Protein 6UFV (pdb70)

B-factor: mean 22.47, std 8.79, range [12.11, 92.17]

Secondary structure (DSSP, 8-state):
---EEEEEEEPSS-TTSS-B-EEEEEEE-SSS-EEGGGEEEEEEE--TT--EEEEEEEETT-GGGEEEEEEEEEEEETTEEEEEEEEESS-EE-TT-B---EEEEEEETT-PPP-GGG-TT----SS-EE-SSEEEEETTEEEES----

Solvent-accessible surface area: 7569 Å² total; per-residue (Å²): 209,29,48,2,5,0,16,6,34,12,8,121,59,66,44,80,30,50,21,1,73,1,27,1,35,0,79,0,77,12,142,40,90,5,78,2,149,54,2,28,1,37,4,10,0,69,5,139,147,81,36,27,43,38,47,30,77,111,5,114,47,27,40,53,41,12,54,79,116,53,42,93,25,187,132,104,76,163,4,1,14,5,26,0,26,2,8,8,110,75,37,93,7,57,64,56,36,40,1,11,41,0,44,2,55,0,25,2,96,94,120,32,102,13,78,6,86,44,8,45,2,27,111,141,19,130,78,54,96,71,23,129,101,0,0,0,4,45,141,48,146,83,62,56,23,72,60,7,162

Sequence (149 aa):
MASISVQYRAGDGSMNSNQIRPQLQIKNNGNTTVDLKDVTARYWYKAKNNKGQNFDCDYAQIGCGNVTHKFVTLHKPKQGADTYLELGFKNGTLAPGASTGNIQLRLHNDDWSNYAQSSGDYSFFKSNTFKTTKKITLYDQGKLIWGTEPN

Foldseek 3Di:
DWAKFKWWAWDDDDLWFQKTKIKMKMWTADQAKDKQQQKKKKFFAAPPPFDKDKDWDDWLLDVVFKDWDKAAAPQDFFQGGIIIMIGGNTDMHHHGGMRPITIMMMGGPVSHTDNNPRHQRHDHDPDTDTDLSMFMGGNNHTRGHDYTD

Radius of gyration: 14.46 Å; Cα contacts (8 Å, |Δi|>4): 397; chains: 1; bounding box: 32×36×33 Å

Nearest PDB structures (foldseek):
  6ufw-assembly1_A  TM=9.975E-01  e=1.727E-29  Bacillus subtilis subsp. subtilis str. 168
  4jo5-assembly1_A  TM=9.308E-01  e=1.954E-16  Acetivibrio thermocellus YS
  3zqx-assembly1_A  TM=9.044E-01  e=7.821E-15  Acetivibrio thermocellus
  6xx1-assembly3_C  TM=8.884E-01  e=5.648E-15  Acetivibrio clariflavus DSM 19732
  4b96-assembly1_A-2  TM=8.992E-01  e=5.515E-14  Acetivibrio clariflavus

Structure (mmCIF, N/CA/C/O backbone):
data_6UFV
#
_entry.id   6UFV
#
_cell.length_a   46.153
_cell.length_b   55.448
_cell.length_c   66.652
_cell.angle_alpha   90.000
_cell.angle_beta   90.000
_cell.angle_gamma   90.000
#
_symmetry.space_group_name_H-M   'P 21 21 21'
#
loop_
_entity.id
_entity.type
_entity.pdbx_description
1 polymer Endoglucanase
2 non-polymer DI(HYDROXYETHYL)ETHER
3 water water
#
loop_
_atom_site.group_PDB
_atom_site.id
_atom_site.type_symbol
_atom_site.label_atom_id
_atom_site.label_alt_id
_atom_site.label_comp_id
_atom_site.label_asym_id
_atom_site.label_entity_id
_atom_site.label_seq_id
_atom_site.pdbx_PDB_ins_code
_atom_site.Cartn_x
_atom_site.Cartn_y
_atom_site.Cartn_z
_atom_site.occupancy
_atom_site.B_iso_or_equiv
_atom_site.auth_seq_id
_atom_site.auth_comp_id
_atom_site.auth_asym_id
_atom_site.auth_atom_id
_atom_site.pdbx_PDB_model_num
ATOM 1 N N . MET A 1 1 ? 49.685 8.371 26.673 1.00 52.36 351 MET A N 1
ATOM 2 C CA . MET A 1 1 ? 49.535 9.736 27.158 1.00 42.07 351 MET A CA 1
ATOM 3 C C . MET A 1 1 ? 48.674 10.582 26.209 1.00 28.03 351 MET A C 1
ATOM 4 O O . MET A 1 1 ? 47.972 11.498 26.666 1.00 30.85 351 MET A O 1
ATOM 9 N N . ALA A 1 2 ? 48.681 10.226 24.923 1.00 27.80 352 ALA A N 1
ATOM 10 C CA . ALA A 1 2 ? 47.694 10.781 23.979 1.00 26.72 352 ALA A CA 1
ATOM 11 C C . ALA A 1 2 ? 46.289 10.341 24.382 1.00 23.38 352 ALA A C 1
ATOM 12 O O . ALA A 1 2 ? 46.085 9.201 24.776 1.00 25.84 352 ALA A O 1
ATOM 14 N N . SER A 1 3 ? 45.331 11.239 24.282 1.00 20.01 353 SER A N 1
ATOM 15 C CA . SER A 1 3 ? 43.952 10.979 24.667 1.00 17.58 353 SER A CA 1
ATOM 16 C C . SER A 1 3 ? 43.057 11.445 23.518 1.00 16.52 353 SER A C 1
ATOM 17 O O . SER A 1 3 ? 42.998 12.663 23.243 1.00 18.48 353 SER A O 1
ATOM 20 N N . ILE A 1 4 ? 42.432 10.534 22.799 1.00 14.43 354 ILE A N 1
ATOM 21 C CA . ILE A 1 4 ? 41.594 10.858 21.667 1.00 14.43 354 ILE A CA 1
ATOM 22 C C . ILE A 1 4 ? 40.251 10.141 21.777 1.00 14.05 354 ILE A C 1
ATOM 23 O O . ILE A 1 4 ? 40.129 9.105 22.473 1.00 15.24 354 ILE A O 1
ATOM 28 N N . SER A 1 5 ? 39.248 10.666 21.101 1.00 13.88 355 SER A N 1
ATOM 29 C CA . SER A 1 5 ? 37.952 10.022 20.995 1.00 14.56 355 SER A CA 1
ATOM 30 C C . SER A 1 5 ? 37.365 10.242 19.638 1.00 13.93 355 SER A C 1
ATOM 31 O O . SER A 1 5 ? 37.875 11.052 18.858 1.00 14.80 355 SER A O 1
ATOM 34 N N . VAL A 1 6 ? 36.321 9.478 19.316 1.00 14.36 356 VAL A N 1
ATOM 35 C CA . VAL A 1 6 ? 35.698 9.574 18.024 1.00 14.82 356 VAL A CA 1
ATOM 36 C C . VAL A 1 6 ? 34.250 9.971 18.151 1.00 14.56 356 VAL A C 1
ATOM 37 O O . VAL A 1 6 ? 33.515 9.473 18.992 1.00 15.72 356 VAL A O 1
ATOM 41 N N . GLN A 1 7 ? 33.856 10.921 17.294 1.00 15.19 357 GLN A N 1
ATOM 42 C CA . GLN A 1 7 ? 32.485 11.331 17.114 1.00 16.23 357 GLN A CA 1
ATOM 43 C C . GLN A 1 7 ? 31.995 10.786 15.805 1.00 16.07 357 GLN A C 1
ATOM 44 O O . GLN A 1 7 ? 32.741 10.760 14.835 1.00 17.11 357 GLN A O 1
ATOM 50 N N . TYR A 1 8 ? 30.755 10.357 15.785 1.00 15.89 358 TYR A N 1
ATOM 51 C CA . TYR A 1 8 ? 30.283 9.609 14.622 1.00 16.46 358 TYR A CA 1
ATOM 52 C C . TYR A 1 8 ? 28.813 9.844 14.379 1.00 16.67 358 TYR A C 1
ATOM 53 O O . TYR A 1 8 ? 28.046 10.051 15.320 1.00 18.14 358 TYR A O 1
ATOM 62 N N . ARG A 1 9 ? 28.420 9.751 13.116 1.00 17.01 359 ARG A N 1
ATOM 63 C CA . ARG A 1 9 ? 27.027 9.499 12.784 1.00 19.62 359 ARG A CA 1
ATOM 64 C C . ARG A 1 9 ? 26.980 8.736 11.474 1.00 18.41 359 ARG A C 1
ATOM 65 O O . ARG A 1 9 ? 27.889 8.859 10.626 1.00 17.77 359 ARG A O 1
ATOM 73 N N . ALA A 1 10 ? 25.920 7.960 11.295 1.00 20.41 360 ALA A N 1
ATOM 74 C CA . ALA A 1 10 ? 25.669 7.377 9.992 1.00 19.84 360 ALA A CA 1
ATOM 75 C C . ALA A 1 10 ? 25.176 8.478 9.013 1.00 21.25 360 ALA A C 1
ATOM 76 O O . ALA A 1 10 ? 24.332 9.308 9.348 1.00 23.99 360 ALA A O 1
ATOM 78 N N . GLY A 1 11 ? 25.723 8.454 7.798 1.00 21.04 361 GLY A N 1
ATOM 79 C CA . GLY A 1 11 ? 25.284 9.316 6.709 1.00 22.53 361 GLY A CA 1
ATOM 80 C C . GLY A 1 11 ? 23.835 9.041 6.376 1.00 25.73 361 GLY A C 1
ATOM 81 O O . GLY A 1 11 ? 23.340 7.958 6.613 1.00 26.53 361 GLY A O 1
ATOM 82 N N . ASP A 1 12 ? 23.137 10.021 5.834 1.00 27.96 362 ASP A N 1
ATOM 83 C CA . ASP A 1 12 ? 21.716 9.851 5.566 1.00 30.85 362 ASP A CA 1
ATOM 84 C C . ASP A 1 12 ? 21.532 8.729 4.567 1.00 32.30 362 ASP A C 1
ATOM 85 O O . ASP A 1 12 ? 22.274 8.645 3.590 1.00 32.55 362 ASP A O 1
ATOM 90 N N . GLY A 1 13 ? 20.549 7.871 4.812 1.00 33.39 363 GLY A N 1
ATOM 91 C CA . GLY A 1 13 ? 20.282 6.756 3.925 1.00 34.40 363 GLY A CA 1
ATOM 92 C C . GLY A 1 13 ? 19.715 5.600 4.708 1.00 34.76 363 GLY A C 1
ATOM 93 O O . GLY A 1 13 ? 19.821 5.560 5.930 1.00 36.28 363 GLY A O 1
ATOM 94 N N . SER A 1 14 ? 19.118 4.651 4.007 1.00 33.65 364 SER A N 1
ATOM 95 C CA . SER A 1 14 ? 18.473 3.516 4.656 1.00 33.33 364 SER A CA 1
ATOM 96 C C . SER A 1 14 ? 19.502 2.614 5.304 1.00 32.69 364 SER A C 1
ATOM 97 O O . SER A 1 14 ? 20.572 2.359 4.744 1.00 32.39 364 SER A O 1
ATOM 100 N N . MET A 1 15 ? 19.175 2.078 6.467 1.00 32.58 365 MET A N 1
ATOM 101 C CA . MET A 1 15 ? 20.094 1.113 7.053 1.00 32.46 365 MET A CA 1
ATOM 102 C C . MET A 1 15 ? 20.133 -0.174 6.229 1.00 30.32 365 MET A C 1
ATOM 103 O O . MET A 1 15 ? 20.972 -1.019 6.469 1.00 27.13 365 MET A O 1
ATOM 108 N N . ASN A 1 16 ? 19.237 -0.290 5.249 1.00 30.80 366 ASN A N 1
ATOM 109 C CA . ASN A 1 16 ? 19.183 -1.444 4.365 1.00 31.26 366 ASN A CA 1
ATOM 110 C C . ASN A 1 16 ? 19.566 -1.133 2.914 1.00 31.16 366 ASN A C 1
ATOM 111 O O . ASN A 1 16 ? 19.155 -1.844 1.973 1.00 32.33 366 ASN A O 1
ATOM 116 N N . SER A 1 17 ? 20.392 -0.105 2.735 1.00 29.01 367 SER A N 1
ATOM 117 C CA . SER A 1 17 ? 20.792 0.289 1.397 1.00 28.28 367 SER A CA 1
ATOM 118 C C . SER A 1 17 ? 22.075 -0.410 1.004 1.00 24.14 367 SER A C 1
ATOM 119 O O . SER A 1 17 ? 22.640 -1.204 1.770 1.00 23.66 367 SER A O 1
ATOM 122 N N . ASN A 1 18 ? 22.565 -0.079 -0.181 1.00 22.37 368 ASN A N 1
ATOM 123 C CA . ASN A 1 18 ? 23.749 -0.743 -0.683 1.00 21.85 368 ASN A CA 1
ATOM 124 C C . ASN A 1 18 ? 25.023 -0.015 -0.306 1.00 18.94 368 ASN A C 1
ATOM 125 O O . ASN A 1 18 ? 26.101 -0.399 -0.769 1.00 18.47 368 ASN A O 1
ATOM 130 N N . GLN A 1 19 ? 24.930 0.972 0.594 1.00 18.83 369 GLN A N 1
ATOM 131 C CA . GLN A 1 19 ? 26.146 1.597 1.089 1.00 18.79 369 GLN A CA 1
ATOM 132 C C . GLN A 1 19 ? 26.096 1.848 2.574 1.00 18.60 369 GLN A C 1
ATOM 133 O O . GLN A 1 19 ? 25.107 2.357 3.102 1.00 20.29 369 GLN A O 1
ATOM 139 N N . ILE A 1 20 ? 27.183 1.494 3.254 1.00 17.04 370 ILE A N 1
ATOM 140 C CA . ILE A 1 20 ? 27.399 1.962 4.612 1.00 16.66 370 ILE A CA 1
ATOM 141 C C . ILE A 1 20 ? 28.045 3.334 4.494 1.00 16.45 370 ILE A C 1
ATOM 142 O O . ILE A 1 20 ? 28.889 3.553 3.627 1.00 17.70 370 ILE A O 1
ATOM 147 N N . ARG A 1 21 ? 27.627 4.269 5.342 1.00 16.74 371 ARG A N 1
ATOM 148 C CA . ARG A 1 21 ? 28.091 5.665 5.227 1.00 18.32 371 ARG A CA 1
ATOM 149 C C . ARG A 1 21 ? 28.619 6.184 6.582 1.00 17.38 371 ARG A C 1
ATOM 150 O O . ARG A 1 21 ? 28.006 7.030 7.206 1.00 18.41 371 ARG A O 1
ATOM 158 N N . PRO A 1 22 ? 29.764 5.670 7.042 1.00 16.81 372 PRO A N 1
ATOM 159 C CA . PRO A 1 22 ? 30.284 6.166 8.312 1.00 17.34 372 PRO A CA 1
ATOM 160 C C . PRO A 1 22 ? 30.780 7.590 8.143 1.00 17.88 372 PRO A C 1
ATOM 161 O O . PRO A 1 22 ? 31.465 7.931 7.167 1.00 18.45 372 PRO A O 1
ATOM 165 N N . GLN A 1 23 ? 30.419 8.455 9.087 1.00 17.20 373 GLN A N 1
ATOM 166 C CA . GLN A 1 23 ? 30.966 9.805 9.132 1.00 17.90 373 GLN A CA 1
ATOM 167 C C . GLN A 1 23 ? 31.571 9.968 10.493 1.00 16.98 373 GLN A C 1
ATOM 168 O O . GLN A 1 23 ? 30.912 9.686 11.509 1.00 17.55 373 GLN A O 1
ATOM 174 N N . LEU A 1 24 ? 32.846 10.342 10.518 1.00 17.00 374 LEU A N 1
ATOM 175 C CA . LEU A 1 24 ? 33.615 10.335 11.743 1.00 18.27 374 LEU A CA 1
ATOM 176 C C . LEU A 1 24 ? 34.343 11.660 11.911 1.00 16.43 374 LEU A C 1
ATOM 177 O O . LEU A 1 24 ? 34.654 12.345 10.946 1.00 16.68 374 LEU A O 1
ATOM 182 N N . GLN A 1 25 ? 34.707 11.908 13.153 1.00 15.75 375 GLN A N 1
ATOM 183 C CA . GLN A 1 25 ? 35.646 12.971 13.532 1.00 16.18 375 GLN A CA 1
ATOM 184 C C . GLN A 1 25 ? 36.490 12.362 14.651 1.00 15.23 375 GLN A C 1
ATOM 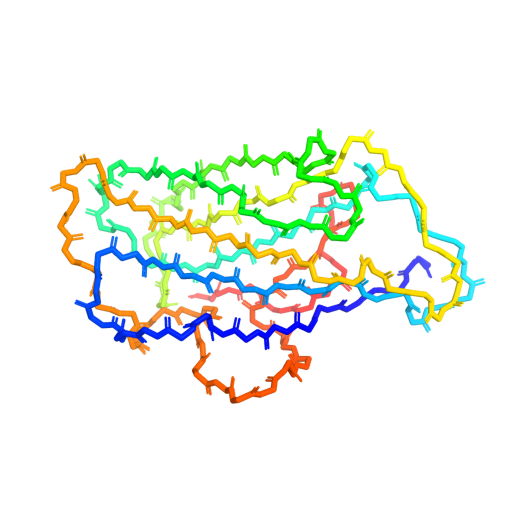185 O O . GLN A 1 25 ? 35.981 11.570 15.430 1.00 15.93 375 GLN A O 1
ATOM 191 N N . ILE A 1 26 ? 37.758 12.715 14.720 1.00 14.53 376 ILE A N 1
ATOM 192 C CA . ILE A 1 26 ? 38.611 12.311 15.841 1.00 14.79 376 ILE A CA 1
ATOM 193 C C . ILE A 1 26 ? 39.074 13.581 16.561 1.00 14.96 376 ILE A C 1
ATOM 194 O O . ILE A 1 26 ? 39.555 14.522 15.896 1.00 15.25 376 ILE A O 1
ATOM 199 N N . LYS A 1 27 ? 38.916 13.600 17.865 1.00 14.93 377 LYS A N 1
ATOM 200 C CA . LYS A 1 27 ? 39.229 14.750 18.700 1.00 15.98 377 LYS A CA 1
ATOM 201 C C . LYS A 1 27 ? 40.303 14.420 19.677 1.00 14.52 377 LYS A C 1
ATOM 202 O O . LYS A 1 27 ? 40.334 13.288 20.250 1.00 15.11 377 LYS A O 1
ATOM 208 N N . ASN A 1 28 ? 41.185 15.388 19.922 1.00 14.45 378 ASN A N 1
ATOM 209 C CA . ASN A 1 28 ? 42.223 15.298 20.907 1.00 15.04 378 ASN A CA 1
ATOM 210 C C . ASN A 1 28 ? 41.726 15.868 22.232 1.00 15.15 378 ASN A C 1
ATOM 211 O O . ASN A 1 28 ? 41.528 17.110 22.330 1.00 15.79 378 ASN A O 1
ATOM 216 N N . ASN A 1 29 ? 41.497 15.026 23.234 1.00 15.66 379 ASN A N 1
ATOM 217 C CA . ASN A 1 29 ? 40.991 15.423 24.535 1.00 16.77 379 ASN A CA 1
ATOM 218 C C . ASN A 1 29 ? 42.073 15.616 25.586 1.00 17.06 379 ASN A C 1
ATOM 219 O O . ASN A 1 29 ? 41.790 16.034 26.689 1.00 20.48 379 ASN A O 1
ATOM 224 N N . GLY A 1 30 ? 43.317 15.344 25.225 1.00 16.63 380 GLY A N 1
ATOM 225 C CA . GLY A 1 30 ? 44.412 15.353 26.183 1.00 17.11 380 GLY A CA 1
ATOM 226 C C . GLY A 1 30 ? 45.203 16.629 26.132 1.00 16.94 380 GLY A C 1
ATOM 227 O O . GLY A 1 30 ? 44.777 17.627 25.557 1.00 17.58 380 GLY A O 1
ATOM 228 N N . ASN A 1 31 ? 46.364 16.550 26.727 1.00 17.23 381 ASN A N 1
ATOM 229 C CA . ASN A 1 31 ? 47.216 17.701 26.821 1.00 19.42 381 ASN A CA 1
ATOM 230 C C . ASN A 1 31 ? 48.534 17.521 26.073 1.00 17.30 381 ASN A C 1
ATOM 231 O O . ASN A 1 31 ? 49.450 18.295 26.268 1.00 18.82 381 ASN A O 1
ATOM 236 N N . THR A 1 32 ? 48.589 16.539 25.169 1.00 16.00 382 THR A N 1
ATOM 237 C CA . THR A 1 32 ? 49.703 16.357 24.261 1.00 16.06 382 THR A CA 1
ATOM 238 C C . THR A 1 32 ? 49.235 16.629 22.850 1.00 14.97 382 THR A C 1
ATOM 239 O O . THR A 1 32 ? 48.048 16.612 22.608 1.00 16.05 382 THR A O 1
ATOM 243 N N . THR A 1 33 ? 50.146 16.778 21.909 1.00 15.30 383 THR A N 1
ATOM 244 C CA . THR A 1 33 ? 49.709 16.720 20.524 1.00 15.32 383 THR A CA 1
ATOM 245 C C . THR A 1 33 ? 49.447 15.253 20.152 1.00 15.00 383 THR A C 1
ATOM 246 O O . THR A 1 33 ? 49.833 14.294 20.905 1.00 14.79 383 THR A O 1
ATOM 250 N N . VAL A 1 34 ? 48.811 15.081 19.010 1.00 14.64 384 VAL A N 1
ATOM 251 C CA . VAL A 1 34 ? 48.583 13.751 18.444 1.00 15.26 384 VAL A CA 1
ATOM 252 C C . VAL A 1 34 ? 49.067 13.815 17.015 1.00 14.91 384 VAL A C 1
ATOM 253 O O . VAL A 1 34 ? 48.632 14.687 16.209 1.00 16.01 384 VAL A O 1
ATOM 257 N N . ASP A 1 35 ? 49.927 12.833 16.655 1.00 14.25 385 ASP A N 1
ATOM 258 C CA . ASP A 1 35 ? 50.378 12.632 15.309 1.00 14.65 385 ASP A CA 1
ATOM 259 C C . ASP A 1 35 ? 49.420 11.662 14.651 1.00 14.60 385 ASP A C 1
ATOM 260 O O . ASP A 1 35 ? 49.398 10.434 14.988 1.00 14.83 385 ASP A O 1
ATOM 265 N N . LEU A 1 36 ? 48.606 12.124 13.731 1.00 14.05 386 LEU A N 1
ATOM 266 C CA . LEU A 1 36 ? 47.581 11.273 13.116 1.00 14.61 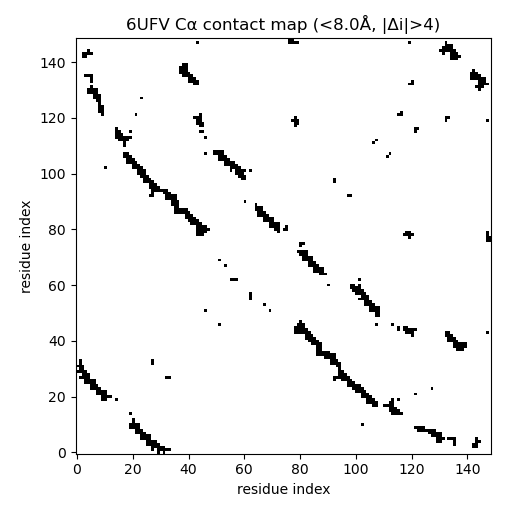386 LEU A CA 1
ATOM 267 C C . LEU A 1 36 ? 48.179 10.061 12.394 1.00 14.37 386 LEU A C 1
ATOM 268 O O . LEU A 1 36 ? 47.511 9.009 12.338 1.00 14.31 386 LEU A O 1
ATOM 273 N N . LYS A 1 37 ? 49.387 10.117 11.875 1.00 14.60 387 LYS A N 1
ATOM 274 C CA . LYS A 1 37 ? 49.969 8.949 11.237 1.00 15.75 387 LYS A CA 1
ATOM 275 C C . LYS A 1 37 ? 50.030 7.751 12.163 1.00 15.39 387 LYS A C 1
ATOM 276 O O . LYS A 1 37 ? 49.976 6.612 11.687 1.00 15.43 387 LYS A O 1
ATOM 282 N N . ASP A 1 38 ? 50.138 7.966 13.454 1.00 14.61 388 ASP A N 1
ATOM 283 C CA . ASP A 1 38 ? 50.143 6.867 14.405 1.00 14.05 388 ASP A CA 1
ATOM 284 C C . ASP A 1 38 ? 48.767 6.411 14.810 1.00 13.34 388 ASP A C 1
ATOM 285 O O . ASP A 1 38 ? 48.654 5.363 15.524 1.00 14.25 388 ASP A O 1
ATOM 290 N N . VAL A 1 39 ? 47.704 7.068 14.409 1.00 13.40 389 VAL A N 1
ATOM 291 C CA . VAL A 1 39 ? 46.363 6.769 14.837 1.00 13.10 389 VAL A CA 1
ATOM 292 C C . VAL A 1 39 ? 45.647 5.942 13.787 1.00 13.34 389 VAL A C 1
ATOM 293 O O . VAL A 1 39 ? 45.707 6.217 12.611 1.00 13.93 389 VAL A O 1
ATOM 297 N N . THR A 1 40 ? 44.950 4.901 14.280 1.00 12.61 390 THR A N 1
ATOM 298 C CA . THR A 1 40 ? 44.020 4.187 13.396 1.00 12.98 390 THR A CA 1
ATOM 299 C C . THR A 1 40 ? 42.662 4.133 14.077 1.00 12.61 390 THR A C 1
ATOM 300 O O . THR A 1 40 ? 42.552 4.235 15.302 1.00 13.12 390 THR A O 1
ATOM 304 N N . ALA A 1 41 ? 41.629 3.959 13.282 1.00 12.53 391 ALA A N 1
ATOM 305 C CA . ALA A 1 41 ? 40.282 3.834 13.735 1.00 12.63 391 ALA A CA 1
ATOM 306 C C . ALA A 1 41 ? 39.676 2.571 13.127 1.00 12.73 391 ALA A C 1
ATOM 307 O O . ALA A 1 41 ? 39.921 2.329 11.962 1.00 14.24 391 ALA A O 1
ATOM 309 N N . ARG A 1 42 ? 38.810 1.903 13.869 1.00 12.21 392 ARG A N 1
ATOM 310 C CA . ARG A 1 42 ? 38.169 0.668 13.349 1.00 12.51 392 ARG A CA 1
ATOM 311 C C . ARG A 1 42 ? 36.682 0.775 13.516 1.00 12.80 392 ARG A C 1
ATOM 312 O O . ARG A 1 42 ? 36.169 1.019 14.606 1.00 12.79 392 ARG A O 1
ATOM 320 N N . TYR A 1 43 ? 35.999 0.584 12.389 1.00 12.78 393 TYR A N 1
ATOM 321 C CA . TYR A 1 43 ? 34.543 0.521 12.277 1.00 13.29 393 TYR A CA 1
ATOM 322 C C . TYR A 1 43 ? 34.184 -0.951 12.043 1.00 12.90 393 TYR A C 1
ATOM 323 O O . TYR A 1 43 ? 34.591 -1.508 11.020 1.00 13.02 393 TYR A O 1
ATOM 332 N N . TRP A 1 44 ? 33.420 -1.515 12.976 1.00 12.90 394 TRP A N 1
ATOM 333 C CA . TRP A 1 44 ? 33.178 -2.978 13.077 1.00 13.14 394 TRP A CA 1
ATOM 334 C C . TRP A 1 44 ? 31.772 -3.243 12.584 1.00 13.74 394 TRP A C 1
ATOM 335 O O . TRP A 1 44 ? 30.804 -2.616 13.020 1.00 13.96 394 TRP A O 1
ATOM 346 N N . TYR A 1 45 ? 31.638 -4.209 11.668 1.00 13.44 395 TYR A N 1
ATOM 347 C CA . TYR A 1 45 ? 30.340 -4.465 11.039 1.00 13.58 395 TYR A CA 1
ATOM 348 C C . TYR A 1 45 ? 30.340 -5.847 10.398 1.00 13.82 395 TYR A C 1
ATOM 349 O O . TYR A 1 45 ? 31.341 -6.558 10.405 1.00 13.81 395 TYR A O 1
ATOM 358 N N . LYS A 1 46 ? 29.204 -6.192 9.838 1.00 14.60 396 LYS A N 1
ATOM 359 C CA . LYS A 1 46 ? 29.038 -7.521 9.214 1.00 16.27 396 LYS A CA 1
ATOM 360 C C . LYS A 1 46 ? 29.068 -7.378 7.698 1.00 16.51 396 LYS A C 1
ATOM 361 O O . LYS A 1 46 ? 28.237 -6.697 7.104 1.00 18.24 396 LYS A O 1
ATOM 367 N N . ALA A 1 47 ? 30.073 -7.970 7.083 1.00 16.76 397 ALA A N 1
ATOM 368 C CA . ALA A 1 47 ? 30.190 -8.002 5.629 1.00 17.43 397 ALA A CA 1
ATOM 369 C C . ALA A 1 47 ? 29.782 -9.347 5.047 1.00 18.13 397 ALA A C 1
ATOM 370 O O . ALA A 1 47 ? 29.658 -9.465 3.853 1.00 18.42 397 ALA A O 1
ATOM 372 N N . LYS A 1 48 ? 29.642 -10.356 5.894 1.00 18.20 398 LYS A N 1
ATOM 373 C CA . LYS A 1 48 ? 29.185 -11.672 5.416 1.00 21.05 398 LYS A CA 1
ATOM 374 C C . LYS A 1 48 ? 30.019 -12.211 4.272 1.00 21.95 398 LYS A C 1
ATOM 375 O O . LYS A 1 48 ? 29.481 -12.782 3.300 1.00 26.08 398 LYS A O 1
ATOM 381 N N A ASN A 1 49 ? 31.333 -12.156 4.403 0.50 22.89 399 ASN A N 1
ATOM 382 N N B ASN A 1 49 ? 31.331 -12.057 4.392 0.50 21.35 399 ASN A N 1
ATOM 383 C CA A ASN A 1 49 ? 32.223 -12.662 3.349 0.50 24.81 399 ASN A CA 1
ATOM 384 C CA B ASN A 1 49 ? 32.309 -12.596 3.435 0.50 23.54 399 ASN A CA 1
ATOM 385 C C A ASN A 1 49 ? 31.870 -12.175 1.939 0.50 24.48 399 ASN A C 1
ATOM 386 C C B ASN A 1 49 ? 32.258 -11.973 2.028 0.50 23.82 399 ASN A C 1
ATOM 387 O O A ASN A 1 49 ? 31.945 -12.910 0.958 0.50 24.47 399 ASN A O 1
ATOM 388 O O B ASN A 1 49 ? 32.950 -12.426 1.113 0.50 24.70 399 ASN A O 1
ATOM 397 N N . LYS A 1 50 ? 31.463 -10.922 1.854 1.00 22.18 400 LYS A N 1
ATOM 398 C CA . LYS A 1 50 ? 31.437 -10.239 0.586 1.00 21.65 400 LYS A CA 1
ATOM 399 C C . LYS A 1 50 ? 32.618 -9.306 0.571 1.00 20.77 400 LYS A C 1
ATOM 400 O O . LYS A 1 50 ? 32.875 -8.614 1.561 1.00 20.26 400 LYS A O 1
ATOM 406 N N . GLY A 1 51 ? 33.287 -9.189 -0.574 1.00 20.60 401 GLY A N 1
ATOM 407 C CA . GLY A 1 51 ? 34.360 -8.224 -0.740 1.00 19.38 401 GLY A CA 1
ATOM 408 C C . GLY A 1 51 ? 33.851 -6.818 -0.508 1.00 18.11 401 GLY A C 1
ATOM 409 O O . GLY A 1 51 ? 32.747 -6.452 -0.921 1.00 18.31 401 GLY A O 1
ATOM 410 N N . GLN A 1 52 ? 34.678 -6.058 0.186 1.00 17.65 402 GLN A N 1
ATOM 411 C CA . GLN A 1 52 ? 34.322 -4.687 0.562 1.00 16.49 402 GLN A CA 1
ATOM 412 C C . GLN A 1 52 ? 35.081 -3.661 -0.275 1.00 16.59 402 GLN A C 1
ATOM 413 O O . GLN A 1 52 ? 36.170 -3.934 -0.774 1.00 17.54 402 GLN A O 1
ATOM 419 N N . ASN A 1 53 ? 34.500 -2.468 -0.388 1.00 16.32 403 ASN A N 1
ATOM 420 C CA . ASN A 1 53 ? 35.020 -1.403 -1.242 1.00 17.63 403 ASN A CA 1
ATOM 421 C C . ASN A 1 53 ? 34.806 -0.077 -0.546 1.00 17.64 403 ASN A C 1
ATOM 422 O O . ASN A 1 53 ? 33.793 0.121 0.087 1.00 17.68 403 ASN A O 1
ATOM 427 N N . PHE A 1 54 ? 35.782 0.804 -0.669 1.00 17.69 404 PHE A N 1
ATOM 428 C CA . PHE A 1 54 ? 35.840 2.068 0.082 1.00 17.85 404 PHE A CA 1
ATOM 429 C C . PHE A 1 54 ? 35.828 3.274 -0.828 1.00 18.65 404 PHE A C 1
ATOM 430 O O . PHE A 1 54 ? 36.484 3.268 -1.862 1.00 20.32 404 PHE A O 1
ATOM 438 N N . ASP A 1 55 ? 35.135 4.312 -0.368 1.00 18.70 405 ASP A N 1
ATOM 439 C CA . ASP A 1 55 ? 35.228 5.640 -0.960 1.00 20.23 405 ASP A CA 1
ATOM 440 C C . ASP A 1 55 ? 35.345 6.651 0.157 1.00 19.96 405 ASP A C 1
ATOM 441 O O . ASP A 1 55 ? 34.633 6.556 1.146 1.00 20.08 405 ASP A O 1
ATOM 446 N N . CYS A 1 56 ? 36.211 7.639 -0.017 1.00 20.44 406 CYS A N 1
ATOM 447 C CA . CYS A 1 56 ? 36.226 8.801 0.846 1.00 21.84 406 CYS A CA 1
ATOM 448 C C . CYS A 1 56 ? 35.600 9.904 0.013 1.00 22.64 406 CYS A C 1
ATOM 449 O O . CYS A 1 56 ? 36.106 10.240 -1.043 1.00 25.26 406 CYS A O 1
ATOM 452 N N . ASP A 1 57 ? 34.478 10.428 0.465 1.00 21.78 407 ASP A N 1
ATOM 453 C CA . ASP A 1 57 ? 33.820 11.481 -0.285 1.00 25.02 407 ASP A CA 1
ATOM 454 C C . ASP A 1 57 ? 34.309 12.849 0.092 1.00 24.39 407 ASP A C 1
ATOM 455 O O . ASP A 1 57 ? 34.413 13.729 -0.766 1.00 25.92 407 ASP A O 1
ATOM 460 N N . TYR A 1 58 ? 34.547 13.084 1.378 1.00 22.55 408 TYR A N 1
ATOM 461 C CA . TYR A 1 58 ? 34.984 14.377 1.851 1.00 22.09 408 TYR A CA 1
ATOM 462 C C . TYR A 1 58 ? 35.670 14.176 3.177 1.00 21.06 408 TYR A C 1
ATOM 463 O O . TYR A 1 58 ? 35.169 13.466 4.026 1.00 21.47 408 TYR A O 1
ATOM 472 N N . ALA A 1 59 ? 36.800 14.851 3.357 1.00 20.62 409 ALA A N 1
ATOM 473 C CA . ALA A 1 59 ? 37.382 14.983 4.684 1.00 20.31 409 ALA A CA 1
ATOM 474 C C . ALA A 1 59 ? 37.927 16.386 4.814 1.00 20.40 409 ALA A C 1
ATOM 475 O O . ALA A 1 59 ? 38.646 16.875 3.914 1.00 21.52 409 ALA A O 1
ATOM 477 N N . GLN A 1 60 ? 37.714 16.972 5.983 1.00 20.61 410 GLN A N 1
ATOM 478 C CA . GLN A 1 60 ? 38.243 18.306 6.211 1.00 20.88 410 GLN A CA 1
ATOM 479 C C . GLN A 1 60 ? 39.759 18.260 6.091 1.00 21.34 410 GLN A C 1
ATOM 480 O O . GLN A 1 60 ? 40.349 19.243 5.565 1.00 23.72 410 GLN A O 1
ATOM 486 N N . ILE A 1 61 ? 40.416 17.174 6.521 1.00 19.89 411 ILE A N 1
ATOM 487 C CA . ILE A 1 61 ? 41.851 17.080 6.400 1.00 21.13 411 ILE A CA 1
ATOM 488 C C . ILE A 1 61 ? 42.314 16.701 4.993 1.00 21.60 411 ILE A C 1
ATOM 489 O O . ILE A 1 61 ? 43.506 16.706 4.724 1.00 23.47 411 ILE A O 1
ATOM 494 N N . GLY A 1 62 ? 41.375 16.373 4.107 1.00 21.84 412 GLY A N 1
ATOM 495 C CA . GLY A 1 62 ? 41.691 15.996 2.744 1.00 21.53 412 GLY A CA 1
ATOM 496 C C . GLY A 1 62 ? 41.643 14.466 2.606 1.00 22.21 412 GLY A C 1
ATOM 497 O O . GLY A 1 62 ? 42.375 13.744 3.306 1.00 20.54 412 GLY A O 1
ATOM 498 N N . CYS A 1 63 ? 40.773 13.947 1.741 1.00 21.95 413 CYS A N 1
ATOM 499 C CA . CYS A 1 63 ? 40.634 12.495 1.571 1.00 21.24 413 CYS A CA 1
ATOM 500 C C . CYS A 1 63 ? 41.945 11.810 1.185 1.00 20.98 413 CYS A C 1
ATOM 501 O O . CYS A 1 63 ? 42.160 10.643 1.478 1.00 20.62 413 CYS A O 1
ATOM 504 N N . GLY A 1 64 ? 42.805 12.555 0.489 1.00 22.05 414 GLY A N 1
ATOM 505 C CA . GLY A 1 64 ? 44.078 11.999 0.084 1.00 23.22 414 GLY A CA 1
ATOM 506 C C . GLY A 1 64 ? 45.001 11.732 1.256 1.00 22.54 414 GLY A C 1
ATOM 507 O O . GLY A 1 64 ? 46.010 11.033 1.098 1.00 24.87 414 GLY A O 1
ATOM 508 N N . ASN A 1 65 ? 44.660 12.251 2.437 1.00 20.59 415 ASN A N 1
ATOM 509 C CA . ASN A 1 65 ? 45.465 11.976 3.621 1.00 20.58 415 ASN A CA 1
ATOM 510 C C . ASN A 1 65 ? 44.908 10.847 4.489 1.00 19.36 415 ASN A C 1
ATOM 511 O O . ASN A 1 65 ? 45.487 10.540 5.526 1.00 20.41 415 ASN A O 1
ATOM 516 N N . VAL A 1 66 ? 43.801 10.241 4.058 1.00 17.96 416 VAL A N 1
ATOM 517 C CA . VAL A 1 66 ? 43.193 9.097 4.772 1.00 17.73 416 VAL A CA 1
ATOM 518 C C . VAL A 1 66 ? 43.538 7.834 4.024 1.00 17.96 416 VAL A C 1
ATOM 519 O O . VAL A 1 66 ? 43.488 7.767 2.819 1.00 20.27 416 VAL A O 1
ATOM 523 N N . THR A 1 67 ? 43.897 6.816 4.783 1.00 15.95 417 THR A N 1
ATOM 524 C CA . THR A 1 67 ? 44.138 5.478 4.249 1.00 15.38 417 THR A CA 1
ATOM 525 C C . THR A 1 67 ? 43.057 4.518 4.750 1.00 14.98 417 THR A C 1
ATOM 526 O O . THR A 1 67 ? 42.394 4.796 5.745 1.00 14.81 417 THR A O 1
ATOM 530 N N . HIS A 1 68 ? 42.916 3.394 4.070 1.00 15.04 418 HIS A N 1
ATOM 531 C CA . HIS A 1 68 ? 41.966 2.409 4.552 1.00 14.95 418 HIS A CA 1
ATOM 532 C C . HIS A 1 68 ? 42.429 1.011 4.255 1.00 14.84 418 HIS A C 1
ATOM 533 O O . HIS A 1 68 ? 43.223 0.785 3.317 1.00 15.35 418 HIS A O 1
ATOM 540 N N . LYS A 1 69 ? 41.867 0.056 4.997 1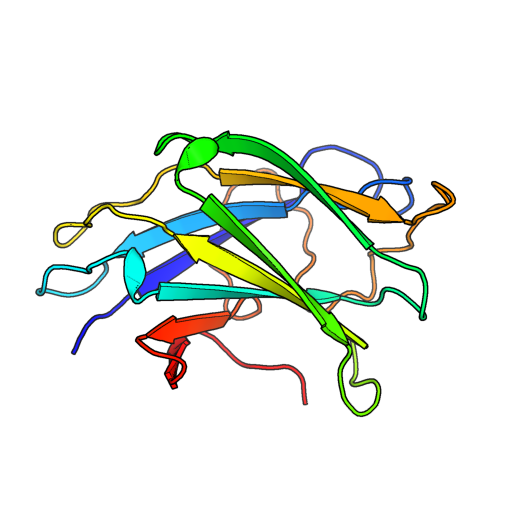.00 14.16 419 LYS A N 1
ATOM 541 C CA . LYS A 1 69 ? 41.914 -1.362 4.593 1.00 14.71 419 LYS A CA 1
ATOM 542 C C . LYS A 1 69 ? 40.784 -2.057 5.323 1.00 13.73 419 LYS A C 1
ATOM 543 O O . LYS A 1 69 ? 40.216 -1.537 6.293 1.00 14.42 419 LYS A O 1
ATOM 549 N N . PHE A 1 70 ? 40.432 -3.227 4.808 1.00 13.72 420 PHE A N 1
ATOM 550 C CA . PHE A 1 70 ? 39.412 -4.066 5.410 1.00 13.66 420 PHE A CA 1
ATOM 551 C C . PHE A 1 70 ? 40.070 -5.293 5.989 1.00 13.00 420 PHE A C 1
ATOM 552 O O . PHE A 1 70 ? 40.930 -5.889 5.357 1.00 14.60 420 PHE A O 1
ATOM 560 N N . VAL A 1 71 ? 39.650 -5.682 7.171 1.00 13.46 421 VAL A N 1
ATOM 561 C CA . VAL A 1 71 ? 40.213 -6.857 7.878 1.00 13.36 421 VAL A CA 1
ATOM 562 C C . VAL A 1 71 ? 39.069 -7.756 8.283 1.00 13.86 421 VAL A C 1
ATOM 563 O O . VAL A 1 71 ? 38.160 -7.346 9.004 1.00 14.49 421 VAL A O 1
ATOM 567 N N . THR A 1 72 ? 39.063 -9.000 7.782 1.00 14.60 422 THR A N 1
ATOM 568 C CA . THR A 1 72 ? 38.062 -9.975 8.226 1.00 15.47 422 THR A CA 1
ATOM 569 C C . THR A 1 72 ? 38.447 -10.5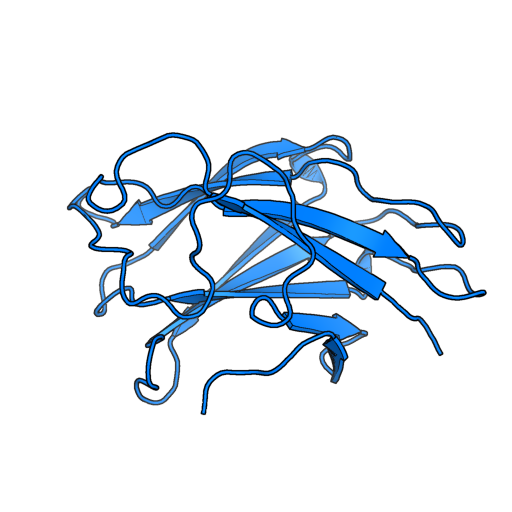64 9.573 1.00 14.80 422 THR A C 1
ATOM 570 O O . THR A 1 72 ? 39.630 -10.839 9.798 1.00 15.99 422 THR A O 1
ATOM 574 N N . LEU A 1 73 ? 37.494 -10.723 10.453 1.00 14.69 423 LEU A N 1
ATOM 575 C CA . LEU A 1 73 ? 37.819 -11.273 11.771 1.00 15.64 423 LEU A CA 1
ATOM 576 C C . LEU A 1 73 ? 38.065 -12.797 11.625 1.00 15.86 423 LEU A C 1
ATOM 577 O O . LEU A 1 73 ? 37.386 -13.487 10.820 1.00 16.58 423 LEU A O 1
ATOM 582 N N . HIS A 1 74 ? 38.962 -13.335 12.443 1.00 15.74 424 HIS A N 1
ATOM 583 C CA . HIS A 1 74 ? 39.213 -14.788 12.487 1.00 15.05 424 HIS A CA 1
ATOM 584 C C . HIS A 1 74 ? 37.913 -15.552 12.501 1.00 16.51 424 HIS A C 1
ATOM 585 O O . HIS A 1 74 ? 37.768 -16.580 11.772 1.00 18.00 424 HIS A O 1
ATOM 592 N N . LYS A 1 75 ? 36.996 -15.180 13.355 1.00 17.88 425 LYS A N 1
ATOM 593 C CA . LYS A 1 75 ? 35.648 -15.694 13.318 1.00 19.96 425 LYS A CA 1
ATOM 594 C C . LYS A 1 75 ? 34.705 -14.570 13.715 1.00 21.16 425 LYS A C 1
ATOM 595 O O . LYS A 1 75 ? 35.123 -13.602 14.419 1.00 21.29 425 LYS A O 1
ATOM 601 N N . PRO A 1 76 ? 33.453 -14.681 13.281 1.00 22.55 426 PRO A N 1
ATOM 602 C CA . PRO A 1 76 ? 32.496 -13.612 13.573 1.00 24.52 426 PRO A CA 1
ATOM 603 C C . PRO A 1 76 ? 32.329 -13.405 15.061 1.00 26.95 426 PRO A C 1
ATOM 604 O O . PRO A 1 76 ? 32.418 -14.397 15.845 1.00 29.82 426 PRO A O 1
ATOM 608 N N . LYS A 1 77 ? 32.060 -12.159 15.443 1.00 27.31 427 LYS A N 1
ATOM 609 C CA . LYS A 1 77 ? 31.697 -11.769 16.777 1.00 30.03 427 LYS A CA 1
ATOM 610 C C . LYS A 1 77 ? 30.342 -11.114 16.739 1.00 30.38 427 LYS A C 1
ATOM 611 O O . LYS A 1 77 ? 29.846 -10.820 15.678 1.00 29.06 427 LYS A O 1
ATOM 617 N N . GLN A 1 78 ? 29.693 -10.956 17.878 1.00 32.20 428 GLN A N 1
ATOM 618 C CA . GLN A 1 78 ? 28.405 -10.292 17.793 1.00 30.76 428 GLN A CA 1
ATOM 619 C C . GLN A 1 78 ? 28.561 -8.859 17.254 1.00 28.59 428 GLN A C 1
ATOM 620 O O . GLN A 1 78 ? 29.396 -8.076 17.665 1.00 29.32 428 GLN A O 1
ATOM 626 N N . GLY A 1 79 ? 27.774 -8.614 16.243 1.00 24.00 429 GLY A N 1
ATOM 627 C CA . GLY A 1 79 ? 27.786 -7.332 15.607 1.00 18.62 429 GLY A CA 1
ATOM 628 C C . GLY A 1 79 ? 28.864 -7.118 14.582 1.00 16.06 429 GLY A C 1
ATOM 629 O O . GLY A 1 79 ? 28.885 -6.116 13.956 1.00 16.18 429 GLY A O 1
ATOM 630 N N . ALA A 1 80 ? 29.753 -8.077 14.379 1.00 15.70 430 ALA A N 1
ATOM 631 C CA . ALA A 1 80 ? 30.877 -7.839 13.477 1.00 14.45 430 ALA A CA 1
ATOM 632 C C . ALA A 1 80 ? 31.511 -9.090 12.934 1.00 15.10 430 ALA A C 1
ATOM 633 O O . ALA A 1 80 ? 31.766 -10.049 13.675 1.00 15.93 430 ALA A O 1
ATOM 635 N N . ASP A 1 81 ? 31.836 -9.081 11.653 1.00 14.36 431 ASP A N 1
ATOM 636 C CA . ASP A 1 81 ? 32.711 -10.094 11.112 1.00 14.50 431 ASP A CA 1
ATOM 637 C C . ASP A 1 81 ? 33.892 -9.491 10.344 1.00 13.75 431 ASP A C 1
ATOM 638 O O . ASP A 1 81 ? 34.752 -10.221 9.821 1.00 14.14 431 ASP A O 1
ATOM 643 N N . THR A 1 82 ? 33.990 -8.151 10.351 1.00 13.58 432 THR A N 1
ATOM 644 C CA . THR A 1 82 ? 34.993 -7.382 9.632 1.00 14.03 432 THR A CA 1
ATOM 645 C C . THR A 1 82 ? 35.175 -6.052 10.370 1.00 13.04 432 THR A C 1
ATOM 646 O O . THR A 1 82 ? 34.268 -5.613 11.047 1.00 13.47 432 THR A O 1
ATOM 650 N N . TYR A 1 83 ? 36.334 -5.437 10.171 1.00 13.00 433 TYR A N 1
ATOM 651 C CA . TYR A 1 83 ? 36.379 -3.990 10.398 1.00 13.27 433 TYR A CA 1
ATOM 652 C C . TYR A 1 83 ? 37.025 -3.308 9.200 1.00 12.73 433 TYR A C 1
ATOM 653 O O . TYR A 1 83 ? 37.901 -3.831 8.516 1.00 13.05 433 TYR A O 1
ATOM 662 N N . LEU A 1 84 ? 36.562 -2.069 9.005 1.00 12.81 434 LEU A N 1
ATOM 663 C CA . LEU A 1 84 ? 37.255 -1.066 8.219 1.00 12.70 434 LEU A CA 1
ATOM 664 C C . LEU A 1 84 ? 38.260 -0.412 9.142 1.00 12.54 434 LEU A C 1
ATOM 665 O O . LEU A 1 84 ? 37.882 0.055 10.218 1.00 13.25 434 LEU A O 1
ATOM 670 N N . GLU A 1 85 ? 39.524 -0.383 8.749 1.00 12.19 435 GLU A N 1
ATOM 671 C CA . GLU A 1 85 ? 40.539 0.359 9.488 1.00 12.11 435 GLU A CA 1
ATOM 672 C C . GLU A 1 85 ? 40.912 1.584 8.666 1.00 13.59 435 GLU A C 1
ATOM 673 O O . GLU A 1 85 ? 41.343 1.506 7.556 1.00 14.37 435 GLU A O 1
ATOM 679 N N . LEU A 1 86 ? 40.764 2.731 9.304 1.00 13.81 436 LEU A N 1
ATOM 680 C CA . LEU A 1 86 ? 41.200 4.034 8.757 1.00 14.26 436 LEU A CA 1
ATOM 681 C C . LEU A 1 86 ? 42.533 4.368 9.348 1.00 14.37 436 LEU A C 1
ATOM 682 O O . LEU A 1 86 ? 42.772 4.200 10.543 1.00 14.65 436 LEU A O 1
ATOM 687 N N . GLY A 1 87 ? 43.388 4.944 8.514 1.00 15.09 437 GLY A N 1
ATOM 688 C CA . GLY A 1 87 ? 44.621 5.503 9.005 1.00 15.46 437 GLY A CA 1
ATOM 689 C C . GLY A 1 87 ? 44.851 6.860 8.323 1.00 15.48 437 GLY A C 1
ATOM 690 O O . GLY A 1 87 ? 44.015 7.320 7.557 1.00 15.55 437 GLY A O 1
ATOM 691 N N . PHE A 1 88 ? 46.020 7.450 8.586 1.00 14.86 438 PHE A N 1
ATOM 692 C CA . PHE A 1 88 ? 46.307 8.822 8.131 1.00 15.16 438 PHE A CA 1
ATOM 693 C C . PHE A 1 88 ? 47.724 8.887 7.634 1.00 15.78 438 PHE A C 1
ATOM 694 O O . PHE A 1 88 ? 48.618 8.294 8.233 1.00 16.42 438 PHE A O 1
ATOM 702 N N . LYS A 1 89 ? 47.925 9.674 6.574 1.00 16.52 439 LYS A N 1
ATOM 703 C CA . LYS A 1 89 ? 49.264 9.841 6.041 1.00 18.60 439 LYS A CA 1
ATOM 704 C C . LYS A 1 89 ? 50.093 10.830 6.805 1.00 19.49 439 LYS A C 1
ATOM 705 O O . LYS A 1 89 ? 51.317 10.755 6.799 1.00 21.59 439 LYS A O 1
ATOM 711 N N . ASN A 1 90 ? 49.434 11.794 7.434 1.00 18.03 440 ASN A N 1
ATOM 712 C CA . ASN A 1 90 ? 50.128 12.950 8.009 1.00 20.19 440 ASN A CA 1
ATOM 713 C C . ASN A 1 90 ? 49.106 13.713 8.817 1.00 18.95 440 ASN A C 1
ATOM 714 O O . ASN A 1 90 ? 47.953 13.335 8.904 1.00 19.42 440 ASN A O 1
ATOM 719 N N . GLY A 1 91 ? 49.544 14.790 9.438 1.00 18.78 441 GLY A N 1
ATOM 720 C CA . GLY A 1 91 ? 48.655 15.651 10.214 1.00 18.17 441 GLY A CA 1
ATOM 721 C C . GLY A 1 91 ? 48.852 15.542 11.694 1.00 16.48 441 GLY A C 1
ATOM 722 O O . GLY A 1 91 ? 49.216 14.470 12.225 1.00 16.48 441 GLY A O 1
ATOM 723 N N . THR A 1 92 ? 48.508 16.600 12.396 1.00 16.37 442 THR A N 1
ATOM 724 C CA . THR A 1 92 ? 48.544 16.624 13.824 1.00 16.83 442 THR A CA 1
ATOM 725 C C . THR A 1 92 ? 47.281 17.269 14.389 1.00 16.30 442 THR A C 1
ATOM 726 O O . THR A 1 92 ? 46.566 18.064 13.705 1.00 17.53 442 THR A O 1
ATOM 730 N N . LEU A 1 93 ? 47.002 16.958 15.649 1.00 14.78 443 LEU A N 1
ATOM 731 C CA . LEU A 1 93 ? 45.967 17.611 16.431 1.00 14.61 443 LEU A CA 1
ATOM 732 C C . LEU A 1 93 ? 46.563 18.172 17.673 1.00 14.97 443 LEU A C 1
ATOM 733 O O . LEU A 1 93 ? 47.196 17.456 18.507 1.00 14.75 443 LEU A O 1
ATOM 738 N N . ALA A 1 94 ? 46.373 19.490 17.870 1.00 14.51 444 ALA A N 1
ATOM 739 C CA . ALA A 1 94 ? 46.679 20.099 19.171 1.00 14.82 444 ALA A CA 1
ATOM 740 C C . ALA A 1 94 ? 45.662 19.674 20.218 1.00 13.58 444 ALA A C 1
ATOM 741 O O . ALA A 1 94 ? 44.562 19.265 19.868 1.00 14.27 444 ALA A O 1
ATOM 743 N N . PRO A 1 95 ? 45.970 19.822 21.484 1.00 13.92 445 PRO A N 1
ATOM 744 C CA . PRO A 1 95 ? 44.958 19.640 22.508 1.00 14.37 445 PRO A CA 1
ATOM 745 C C . PRO A 1 95 ? 43.671 20.323 22.206 1.00 14.81 445 PRO A C 1
ATOM 746 O O . PRO A 1 95 ? 43.706 21.538 21.885 1.00 15.46 445 PRO A O 1
ATOM 750 N N . GLY A 1 96 ? 42.544 19.648 22.285 1.00 14.80 446 GLY A N 1
ATOM 751 C CA . GLY A 1 96 ? 41.263 20.192 22.004 1.00 16.38 446 GLY A CA 1
ATOM 752 C C . GLY A 1 96 ? 40.854 20.200 20.553 1.00 16.81 446 GLY A C 1
ATOM 753 O O . GLY A 1 96 ? 39.691 20.503 20.299 1.00 19.34 446 GLY A O 1
ATOM 754 N N . ALA A 1 97 ? 41.773 19.966 19.612 1.00 15.87 447 ALA A N 1
ATOM 755 C CA . ALA A 1 97 ? 41.458 20.087 18.193 1.00 15.32 447 ALA A CA 1
ATOM 756 C C . ALA A 1 97 ? 40.829 18.784 17.668 1.00 15.48 447 ALA A C 1
ATOM 757 O O . ALA A 1 97 ? 40.980 17.680 18.261 1.00 16.10 447 ALA A O 1
ATOM 759 N N . SER A 1 98 ? 40.136 18.874 16.565 1.00 15.99 448 SER A N 1
ATOM 760 C CA . SER A 1 98 ? 39.487 17.762 15.890 1.00 15.90 448 SER A CA 1
ATOM 761 C C . SER A 1 98 ? 39.923 17.688 14.462 1.00 16.39 448 SER A C 1
ATOM 762 O O . SER A 1 98 ? 40.252 18.719 13.845 1.00 16.61 448 SER A O 1
ATOM 765 N N . THR A 1 99 ? 39.814 16.498 13.861 1.00 15.07 449 THR A N 1
ATOM 766 C CA . THR A 1 99 ? 40.022 16.364 12.444 1.00 16.34 449 THR A CA 1
ATOM 767 C C . THR A 1 99 ? 38.921 17.053 11.646 1.00 17.38 449 THR A C 1
ATOM 768 O O . THR A 1 99 ? 39.072 17.258 10.436 1.00 17.95 449 THR A O 1
ATOM 772 N N . GLY A 1 100 ? 37.796 17.286 12.297 1.00 17.29 450 GLY A N 1
ATOM 773 C CA . GLY A 1 100 ? 36.582 17.605 11.543 1.00 18.37 450 GLY A CA 1
ATOM 774 C C . GLY A 1 100 ? 36.110 16.384 10.753 1.00 17.76 450 GLY A C 1
ATOM 775 O O . GLY A 1 100 ? 36.588 15.233 10.981 1.00 17.14 450 GLY A O 1
ATOM 776 N N . ASN A 1 101 ? 35.119 16.566 9.885 1.00 18.26 451 ASN A N 1
ATOM 777 C CA . ASN A 1 101 ? 34.448 15.427 9.249 1.00 18.01 451 ASN A CA 1
ATOM 778 C C . ASN A 1 101 ? 35.324 14.613 8.340 1.00 17.18 451 ASN A C 1
ATOM 779 O O . ASN A 1 101 ? 36.155 15.131 7.585 1.00 18.07 451 ASN A O 1
ATOM 784 N N . ILE A 1 102 ? 35.075 13.293 8.405 1.00 17.06 452 ILE A N 1
ATOM 785 C CA . ILE A 1 102 ? 35.584 12.308 7.480 1.00 17.06 452 ILE A CA 1
ATOM 786 C C . ILE A 1 102 ? 34.352 11.516 7.041 1.00 16.93 452 ILE A C 1
ATOM 787 O O . ILE A 1 102 ? 33.741 10.818 7.823 1.00 17.56 452 ILE A O 1
ATOM 792 N N . GLN A 1 103 ? 33.956 11.676 5.787 1.00 17.55 453 GLN A N 1
ATOM 793 C CA . GLN A 1 103 ? 32.706 11.129 5.277 1.00 18.33 453 GLN A CA 1
ATOM 794 C C . GLN A 1 103 ? 33.009 10.026 4.274 1.00 19.39 453 GLN A C 1
ATOM 795 O O . GLN A 1 103 ? 33.536 10.283 3.197 1.00 20.03 453 GLN A O 1
ATOM 801 N N . LEU A 1 104 ? 32.632 8.798 4.621 1.00 19.15 454 LEU A N 1
ATOM 802 C CA . LEU A 1 104 ? 33.023 7.615 3.885 1.00 19.47 454 LEU A CA 1
ATOM 803 C C . LEU A 1 104 ? 31.810 6.876 3.365 1.00 18.55 454 LEU A C 1
ATOM 804 O O . LEU A 1 104 ? 30.695 7.064 3.859 1.00 18.70 454 LEU A O 1
ATOM 809 N N . ARG A 1 105 ? 32.061 6.015 2.383 1.00 18.75 455 ARG A N 1
ATOM 810 C CA . ARG A 1 105 ? 31.039 5.113 1.867 1.00 18.50 455 ARG A CA 1
ATOM 811 C C . ARG A 1 105 ? 31.682 3.758 1.615 1.00 18.10 455 ARG A C 1
ATOM 812 O O . ARG A 1 105 ? 32.782 3.683 1.066 1.00 18.81 455 ARG A O 1
ATOM 820 N N . LEU A 1 106 ? 30.976 2.685 1.971 1.00 16.61 456 LEU A N 1
ATOM 821 C CA . LEU A 1 106 ? 31.446 1.312 1.747 1.00 15.93 456 LEU A CA 1
ATOM 822 C C . LEU A 1 106 ? 30.415 0.594 0.920 1.00 15.92 456 LEU A C 1
ATOM 823 O O . LEU A 1 106 ? 29.208 0.808 1.135 1.00 16.20 456 LEU A O 1
ATOM 828 N N . HIS A 1 107 ? 30.856 -0.253 -0.006 1.00 16.27 457 HIS A N 1
ATOM 829 C CA . HIS A 1 107 ? 29.911 -1.124 -0.709 1.00 16.09 457 HIS A CA 1
ATOM 830 C C . HIS A 1 107 ? 30.467 -2.500 -0.916 1.00 16.33 457 HIS A C 1
ATOM 831 O O . HIS A 1 107 ? 31.671 -2.714 -0.859 1.00 16.22 457 HIS A O 1
ATOM 838 N N . ASN A 1 108 ? 29.543 -3.409 -1.169 1.00 16.56 458 ASN A N 1
ATOM 839 C CA . ASN A 1 108 ? 29.855 -4.800 -1.463 1.00 17.63 458 ASN A CA 1
ATOM 840 C C . ASN A 1 108 ? 30.325 -4.914 -2.903 1.00 18.17 458 ASN A C 1
A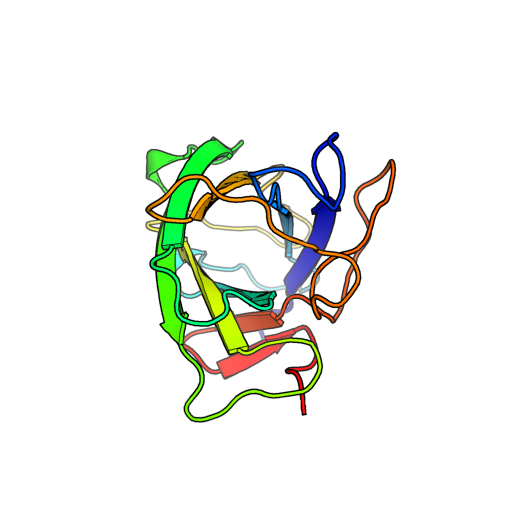TOM 841 O O . ASN A 1 108 ? 29.870 -4.123 -3.758 1.00 18.83 458 ASN A O 1
ATOM 846 N N . ASP A 1 109 ? 31.159 -5.917 -3.199 1.00 18.14 459 ASP A N 1
ATOM 847 C CA . ASP A 1 109 ? 31.599 -6.119 -4.579 1.00 20.29 459 ASP A CA 1
ATOM 848 C C . ASP A 1 109 ? 30.416 -6.168 -5.545 1.00 21.73 459 ASP A C 1
ATOM 849 O O . ASP A 1 109 ? 30.493 -5.625 -6.658 1.00 21.92 459 ASP A O 1
ATOM 854 N N . ASP A 1 110 ? 29.346 -6.857 -5.147 1.00 23.29 460 ASP A N 1
ATOM 855 C CA . ASP A 1 110 ? 28.194 -6.984 -6.022 1.00 24.22 460 ASP A CA 1
ATOM 856 C C . ASP A 1 110 ? 27.106 -5.959 -5.817 1.00 23.69 460 ASP A C 1
ATOM 857 O O . ASP A 1 110 ? 25.996 -6.144 -6.312 1.00 24.59 460 ASP A O 1
ATOM 862 N N . TRP A 1 111 ? 27.423 -4.902 -5.079 1.00 22.45 461 TRP A N 1
ATOM 863 C CA . TRP A 1 111 ? 26.494 -3.800 -4.851 1.00 21.59 461 TRP A CA 1
ATOM 864 C C . TRP A 1 111 ? 25.185 -4.227 -4.206 1.00 21.37 461 TRP A C 1
ATOM 865 O O . TRP A 1 111 ? 24.187 -3.505 -4.258 1.00 22.56 461 TRP A O 1
ATOM 876 N N . SER A 1 112 ? 25.226 -5.348 -3.496 1.00 21.55 462 SER A N 1
ATOM 877 C CA . SER A 1 112 ? 24.052 -5.817 -2.794 1.00 21.05 462 SER A CA 1
ATOM 878 C C . SER A 1 112 ? 23.839 -5.036 -1.506 1.00 19.93 462 SER A C 1
ATOM 879 O O . SER A 1 112 ? 24.745 -4.373 -0.989 1.00 18.97 462 SER A O 1
ATOM 882 N N . ASN A 1 113 ? 22.616 -5.098 -1.014 1.00 22.21 463 ASN A N 1
ATOM 883 C CA . ASN A 1 113 ? 22.279 -4.350 0.180 1.00 23.07 463 ASN A CA 1
ATOM 884 C C . ASN A 1 113 ? 22.909 -4.922 1.432 1.00 23.10 463 ASN A C 1
ATOM 885 O O . ASN A 1 113 ? 23.035 -6.145 1.588 1.00 24.86 463 ASN A O 1
ATOM 890 N N . TYR A 1 114 ? 23.285 -4.012 2.318 1.00 21.11 464 TYR A N 1
ATOM 891 C CA . TYR A 1 114 ? 23.586 -4.358 3.674 1.00 20.96 464 TYR A CA 1
ATOM 892 C C . TYR A 1 114 ? 22.298 -4.309 4.495 1.00 22.58 464 TYR A C 1
ATOM 893 O O . TYR A 1 114 ? 21.322 -3.654 4.096 1.00 25.88 464 TYR A O 1
ATOM 902 N N . ALA A 1 115 ? 22.317 -4.932 5.663 1.00 21.59 465 ALA A N 1
ATOM 903 C CA . ALA A 1 115 ? 21.302 -4.720 6.681 1.00 22.56 465 ALA A CA 1
ATOM 904 C C . ALA A 1 115 ? 22.061 -4.315 7.932 1.00 21.00 465 ALA A C 1
ATOM 905 O O . ALA A 1 115 ? 22.579 -5.144 8.677 1.00 21.66 465 ALA A O 1
ATOM 907 N N . GLN A 1 116 ? 22.168 -3.012 8.129 1.00 18.93 466 GLN A N 1
ATOM 908 C CA . GLN A 1 116 ? 23.102 -2.464 9.104 1.00 17.89 466 GLN A CA 1
ATOM 909 C C . GLN A 1 116 ? 22.656 -2.465 10.571 1.00 19.73 466 GLN A C 1
ATOM 910 O O . GLN A 1 116 ? 23.494 -2.241 11.439 1.00 19.83 466 GLN A O 1
ATOM 916 N N A SER A 1 117 ? 21.371 -2.701 10.824 0.50 21.55 467 SER A N 1
ATOM 917 N N B SER A 1 117 ? 21.378 -2.736 10.841 0.50 21.58 467 SER A N 1
ATOM 918 C CA A SER A 1 117 ? 20.855 -2.694 12.187 0.50 24.35 467 SER A CA 1
ATOM 919 C CA B SER A 1 117 ? 20.848 -2.661 12.208 0.50 24.32 467 SER A CA 1
ATOM 920 C C A SER A 1 117 ? 21.764 -3.409 13.183 0.50 25.69 467 SER A C 1
ATOM 921 C C B SER A 1 117 ? 21.584 -3.525 13.242 0.50 26.33 467 SER A C 1
ATOM 922 O O A SER A 1 117 ? 22.051 -2.896 14.267 0.50 26.38 467 SER A O 1
ATOM 923 O O B SER A 1 117 ? 21.546 -3.241 14.438 0.50 28.37 467 SER A O 1
ATOM 928 N N . GLY A 1 118 ? 22.254 -4.575 12.797 1.00 25.75 468 GLY A N 1
ATOM 929 C CA . GLY A 1 118 ? 23.032 -5.397 13.717 1.00 25.75 468 GLY A CA 1
ATOM 930 C C . GLY A 1 118 ? 24.485 -5.018 13.904 1.00 23.04 468 GLY A C 1
ATOM 931 O O . GLY A 1 118 ? 25.205 -5.600 14.727 1.00 24.38 468 GLY A O 1
ATOM 932 N N . ASP A 1 119 ? 24.958 -4.063 13.121 1.00 18.48 469 ASP A N 1
ATOM 933 C CA . ASP A 1 119 ? 26.387 -3.775 13.078 1.00 16.76 469 ASP A CA 1
ATOM 934 C C . ASP A 1 119 ? 26.869 -3.102 14.340 1.00 16.38 469 ASP A C 1
ATOM 935 O O . ASP A 1 119 ? 26.302 -2.097 14.794 1.00 17.07 469 ASP A O 1
ATOM 940 N N . TYR A 1 120 ? 27.970 -3.637 14.861 1.00 15.13 470 TYR A N 1
ATOM 941 C CA . TYR A 1 120 ? 28.509 -3.153 16.139 1.00 15.73 470 TYR A CA 1
ATOM 942 C C . TYR A 1 120 ? 28.666 -1.634 16.179 1.00 15.53 470 TYR A C 1
ATOM 943 O O . TYR A 1 120 ? 28.296 -0.972 17.143 1.00 15.94 470 TYR A O 1
ATOM 952 N N . SER A 1 121 ? 29.260 -1.066 15.125 1.00 14.98 471 SER A N 1
ATOM 953 C CA . SER A 1 121 ? 29.620 0.358 15.120 1.00 15.24 471 SE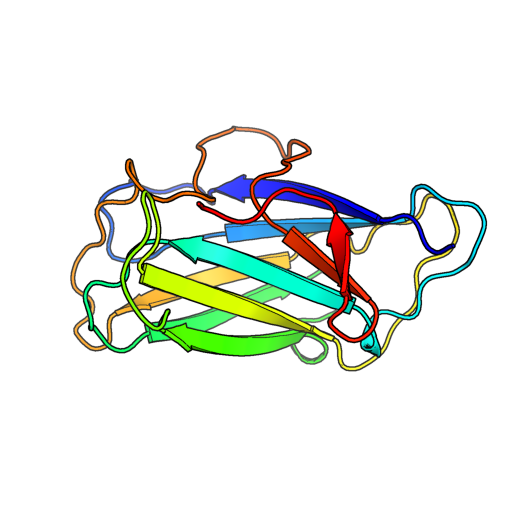R A CA 1
ATOM 954 C C . SER A 1 121 ? 28.521 1.267 14.542 1.00 16.67 471 SER A C 1
ATOM 955 O O . SER A 1 121 ? 28.700 2.467 14.559 1.00 16.99 471 SER A O 1
ATOM 958 N N . PHE A 1 122 ? 27.411 0.707 14.049 1.00 15.58 472 PHE A N 1
ATOM 959 C CA . PHE A 1 122 ? 26.371 1.493 13.407 1.00 15.99 472 PHE A CA 1
ATOM 960 C C . PHE A 1 122 ? 25.452 2.146 14.405 1.00 17.26 472 PHE A C 1
ATOM 961 O O . PHE A 1 122 ? 25.125 1.544 15.421 1.00 18.59 472 PHE A O 1
ATOM 969 N N . PHE A 1 123 ? 25.043 3.386 14.128 1.00 18.53 473 PHE A N 1
ATOM 970 C CA . PHE A 1 123 ? 23.992 4.005 14.901 1.00 22.90 473 PHE A CA 1
ATOM 971 C C . PHE A 1 123 ? 23.386 5.097 14.044 1.00 26.06 473 PHE A C 1
ATOM 972 O O . PHE A 1 123 ? 24.114 5.878 13.431 1.00 28.31 473 PHE A O 1
ATOM 980 N N . LYS A 1 124 ? 22.074 5.197 13.963 1.00 30.10 474 LYS A N 1
ATOM 981 C CA . LYS A 1 124 ? 21.583 6.441 13.337 1.00 34.26 474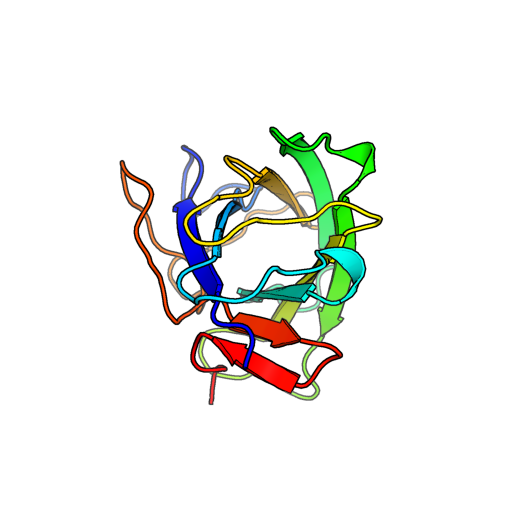 LYS A CA 1
ATOM 982 C C . LYS A 1 124 ? 21.480 7.624 14.299 1.00 34.97 474 LYS A C 1
ATOM 983 O O . LYS A 1 124 ? 21.010 7.460 15.421 1.00 36.67 474 LYS A O 1
ATOM 989 N N . SER A 1 125 ? 21.920 8.810 13.859 1.00 35.96 475 SER A N 1
ATOM 990 C CA . SER A 1 125 ? 21.878 10.032 14.667 1.00 35.95 475 SER A CA 1
ATOM 991 C C . SER A 1 125 ? 21.941 11.284 13.784 1.00 36.02 475 SER A C 1
ATOM 992 O O . SER A 1 125 ? 22.775 11.406 12.879 1.00 36.75 475 SER A O 1
ATOM 995 N N . ASN A 1 126 ? 21.051 12.219 14.024 1.00 36.90 476 ASN A N 1
ATOM 996 C CA . ASN A 1 126 ? 21.138 13.459 13.311 1.00 37.95 476 ASN A CA 1
ATOM 997 C C . ASN A 1 126 ? 22.455 14.176 13.579 1.00 36.90 476 ASN A C 1
ATOM 998 O O . ASN A 1 126 ? 22.918 14.952 12.744 1.00 38.47 476 ASN A O 1
ATOM 1003 N N . THR A 1 127 ? 23.063 13.917 14.740 1.00 33.74 477 THR A N 1
ATOM 1004 C CA . THR A 1 127 ? 24.267 14.643 15.073 1.00 32.01 477 THR A CA 1
ATOM 1005 C C . THR A 1 127 ? 25.376 13.669 15.309 1.00 27.19 477 THR A C 1
ATOM 1006 O O . THR A 1 127 ? 25.202 12.472 15.658 1.00 26.97 477 THR A O 1
ATOM 1010 N N . PHE A 1 128 ? 26.551 14.181 15.080 1.00 26.98 478 PHE A N 1
ATOM 1011 C CA . PHE A 1 128 ? 27.729 13.512 15.545 1.00 25.07 478 PHE A CA 1
ATOM 1012 C C . PHE A 1 128 ? 27.652 13.304 17.055 1.00 25.12 478 PHE A C 1
ATOM 1013 O O . PHE A 1 128 ? 27.327 14.223 17.804 1.00 28.80 478 PHE A O 1
ATOM 1021 N N . LYS A 1 129 ? 27.940 12.096 17.508 1.00 21.81 479 LYS A N 1
ATOM 1022 C CA . LYS A 1 129 ? 27.983 11.797 18.934 1.00 22.15 479 LYS A CA 1
ATOM 1023 C C . LYS A 1 129 ? 29.228 10.999 19.209 1.00 18.93 479 LYS A C 1
ATOM 1024 O O . LYS A 1 129 ? 29.614 10.180 18.391 1.00 18.43 479 LYS A O 1
ATOM 1030 N N . THR A 1 130 ? 29.857 11.208 20.351 1.00 18.03 480 THR A N 1
ATOM 1031 C CA . THR A 1 130 ? 30.963 10.363 20.752 1.00 17.32 480 THR A CA 1
ATOM 1032 C C . THR A 1 130 ? 30.472 8.916 20.884 1.00 18.16 480 THR A C 1
ATOM 1033 O O . THR A 1 130 ? 29.400 8.690 21.432 1.00 19.81 480 THR A O 1
ATOM 1037 N N . THR A 1 131 ? 31.257 7.965 20.395 1.00 16.07 481 THR A N 1
ATOM 1038 C CA . THR A 1 131 ? 30.888 6.574 20.509 1.00 16.28 481 THR A CA 1
ATOM 1039 C C . THR A 1 131 ? 32.076 5.766 20.940 1.00 15.60 481 THR A C 1
ATOM 1040 O O . THR A 1 131 ? 33.192 6.026 20.492 1.00 16.44 481 THR A O 1
ATOM 1044 N N . LYS A 1 132 ? 31.839 4.778 21.807 1.00 15.84 482 LYS A N 1
ATOM 1045 C CA . LYS A 1 132 ? 32.869 3.819 22.197 1.00 16.20 482 LYS A CA 1
ATOM 1046 C C . LYS A 1 132 ? 32.849 2.566 21.333 1.00 16.77 482 LYS A C 1
ATOM 1047 O O . LYS A 1 132 ? 33.610 1.664 21.588 1.00 18.49 482 LYS A O 1
ATOM 1053 N N . LYS A 1 133 ? 32.000 2.549 20.315 1.00 16.48 483 LYS A N 1
ATOM 1054 C CA . LYS A 1 133 ? 31.862 1.371 19.452 1.00 17.38 483 LYS A CA 1
ATOM 1055 C C . LYS A 1 133 ? 32.663 1.479 18.184 1.00 14.51 483 LYS A C 1
ATOM 1056 O O . LYS A 1 133 ? 32.634 0.567 17.378 1.00 14.81 483 LYS A O 1
ATOM 1062 N N . ILE A 1 134 ? 33.346 2.600 17.980 1.00 14.50 484 ILE A N 1
ATOM 1063 C CA . ILE A 1 134 ? 34.402 2.757 17.006 1.00 14.41 484 ILE A CA 1
ATOM 1064 C C . ILE A 1 134 ? 35.656 2.923 17.818 1.00 13.75 484 ILE A C 1
ATOM 1065 O O . ILE A 1 134 ? 35.680 3.773 18.703 1.00 15.57 484 ILE A O 1
ATOM 1070 N N . THR A 1 135 ? 36.633 2.064 17.604 1.00 12.72 485 THR A N 1
ATOM 1071 C CA . THR A 1 135 ? 37.792 2.043 18.429 1.00 13.19 485 THR A CA 1
ATOM 1072 C C . THR A 1 135 ? 38.933 2.789 17.774 1.00 12.78 485 THR A C 1
ATOM 1073 O O . THR A 1 135 ? 39.040 2.823 16.571 1.00 13.16 485 THR A O 1
ATOM 1077 N N . LEU A 1 136 ? 39.788 3.349 18.621 1.00 12.63 486 LEU A N 1
ATOM 1078 C CA . LEU A 1 136 ? 40.980 4.056 18.136 1.00 12.61 486 LEU A CA 1
ATOM 1079 C C . LEU A 1 136 ? 42.231 3.485 18.753 1.00 12.51 486 LEU A C 1
ATOM 1080 O O . LEU A 1 136 ? 42.204 2.980 19.889 1.00 13.22 486 LEU A O 1
ATOM 1085 N N . TYR A 1 137 ? 43.315 3.595 18.019 1.00 12.78 487 TYR A N 1
ATOM 1086 C CA . TYR A 1 137 ? 44.591 2.976 18.379 1.00 13.24 487 TYR A CA 1
ATOM 1087 C C . TYR A 1 137 ? 45.725 3.959 18.157 1.00 12.83 487 TYR A C 1
ATOM 1088 O O . TYR A 1 137 ? 45.671 4.753 17.201 1.00 13.25 487 TYR A O 1
ATOM 1097 N N . ASP A 1 138 ? 46.735 3.825 18.958 1.00 13.32 488 ASP A N 1
ATOM 1098 C CA . ASP A 1 138 ? 47.996 4.559 18.835 1.00 14.08 488 ASP A CA 1
ATOM 1099 C C . ASP A 1 138 ? 49.071 3.506 18.614 1.00 14.44 488 ASP A C 1
ATOM 1100 O O . ASP A 1 138 ? 49.310 2.674 19.536 1.00 14.44 488 ASP A O 1
ATOM 1105 N N . GLN A 1 139 ? 49.664 3.495 17.460 1.00 14.96 489 GLN A N 1
ATOM 1106 C CA . GLN A 1 139 ? 50.583 2.421 17.031 1.00 16.62 489 GLN A CA 1
ATOM 1107 C C . GLN A 1 139 ? 50.009 1.027 17.320 1.00 15.64 489 GLN A C 1
ATOM 1108 O O . GLN A 1 139 ? 50.719 0.098 17.774 1.00 16.97 489 GLN A O 1
ATOM 1114 N N . GLY A 1 140 ? 48.746 0.886 17.055 1.00 14.38 490 GLY A N 1
ATOM 1115 C CA . GLY A 1 140 ? 48.091 -0.423 17.165 1.00 14.95 490 GLY A CA 1
ATOM 1116 C C . GLY A 1 140 ? 47.633 -0.776 18.544 1.00 14.11 490 GLY A C 1
ATOM 1117 O O . GLY A 1 140 ? 47.060 -1.886 18.690 1.00 14.80 490 GLY A O 1
ATOM 1118 N N . LYS A 1 141 ? 47.885 0.039 19.548 1.00 14.10 491 LYS A N 1
ATOM 1119 C CA . LYS A 1 141 ? 47.432 -0.202 20.879 1.00 14.46 491 LYS A CA 1
ATOM 1120 C C . LYS A 1 141 ? 46.100 0.458 21.123 1.00 13.32 491 LYS A C 1
ATOM 1121 O O . LYS A 1 141 ? 45.971 1.677 20.823 1.00 13.92 491 LYS A O 1
ATOM 1127 N N . LEU A 1 142 ? 45.101 -0.223 21.675 1.00 13.90 492 LEU A N 1
ATOM 1128 C CA . LEU A 1 142 ? 43.780 0.339 21.880 1.00 13.92 492 LEU A CA 1
ATOM 1129 C C . LEU A 1 142 ? 43.827 1.488 22.869 1.00 14.50 492 LEU A C 1
ATOM 1130 O O . LEU A 1 142 ? 44.295 1.321 23.995 1.00 15.08 492 LEU A O 1
ATOM 1135 N N . ILE A 1 143 ? 43.353 2.671 22.444 1.00 13.89 493 ILE A N 1
ATOM 1136 C CA . ILE A 1 143 ? 43.329 3.813 23.354 1.00 14.01 493 ILE A CA 1
ATOM 1137 C C . ILE A 1 143 ? 41.975 4.461 23.423 1.00 13.63 493 ILE A C 1
ATOM 1138 O O . ILE A 1 143 ? 41.816 5.430 24.197 1.00 14.50 493 ILE A O 1
ATOM 1143 N N . TRP A 1 144 ? 40.971 4.027 22.686 1.00 13.66 494 TRP A N 1
ATOM 1144 C CA . TRP A 1 144 ? 39.626 4.542 22.808 1.00 14.15 494 TRP A CA 1
ATOM 1145 C C . TRP A 1 144 ? 38.638 3.490 22.434 1.00 13.49 494 TRP A C 1
ATOM 1146 O O . TRP A 1 144 ? 38.777 2.850 21.394 1.00 13.59 494 TRP A O 1
ATOM 1157 N N . GLY A 1 145 ? 37.622 3.315 23.253 1.00 14.33 495 GLY A N 1
ATOM 1158 C CA . GLY A 1 145 ? 36.522 2.449 22.915 1.00 14.89 495 GLY A CA 1
ATOM 1159 C C . GLY A 1 145 ? 36.708 1.028 23.380 1.00 15.61 495 GLY A C 1
ATOM 1160 O O . GLY A 1 145 ? 37.694 0.694 24.034 1.00 15.86 495 GLY A O 1
ATOM 1161 N N . THR A 1 146 ? 35.740 0.216 23.011 1.00 16.28 496 THR A N 1
ATOM 1162 C CA . THR A 1 146 ? 35.678 -1.186 23.354 1.00 19.13 496 THR A CA 1
ATOM 1163 C C . THR A 1 146 ? 35.512 -2.014 22.090 1.00 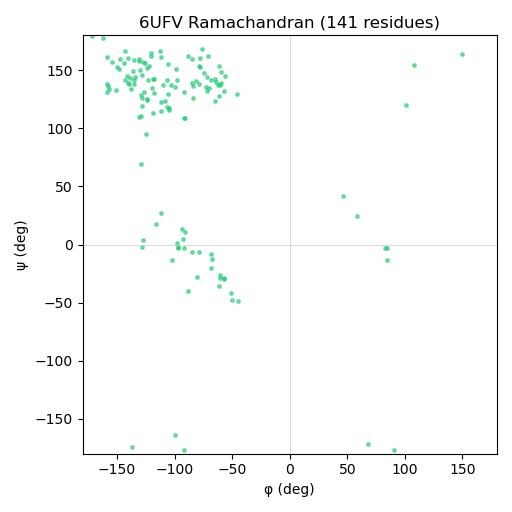16.75 496 THR A C 1
ATOM 1164 O O . THR A 1 146 ? 34.615 -1.749 21.334 1.00 15.82 496 THR A O 1
ATOM 1168 N N . GLU A 1 147 ? 36.317 -3.065 21.907 1.00 15.61 497 GLU A N 1
ATOM 1169 C CA . GLU A 1 147 ? 36.169 -3.929 20.754 1.00 15.39 497 GLU A CA 1
ATOM 1170 C C . GLU A 1 147 ? 35.005 -4.892 20.986 1.00 16.26 497 GLU A C 1
ATOM 1171 O O . GLU A 1 147 ? 34.722 -5.250 22.137 1.00 16.87 497 GLU A O 1
ATOM 1177 N N . PRO A 1 148 ? 34.374 -5.370 19.897 1.00 15.93 498 PRO A N 1
ATOM 1178 C CA . PRO A 1 148 ? 33.370 -6.434 20.034 1.00 18.20 498 PRO A CA 1
ATOM 1179 C C . PRO A 1 148 ? 33.931 -7.643 20.727 1.00 19.95 498 PRO A C 1
ATOM 1180 O O . PRO A 1 148 ? 35.093 -7.982 20.498 1.00 21.13 498 PRO A O 1
ATOM 1184 N N . ASN A 1 149 ? 33.096 -8.307 21.526 1.00 21.41 499 ASN A N 1
ATOM 1185 C CA . ASN A 1 149 ? 33.433 -9.558 22.211 1.00 25.98 499 ASN A CA 1
ATOM 1186 C C . ASN A 1 149 ? 32.844 -10.760 21.534 1.00 26.77 499 ASN A C 1
ATOM 1187 O O . ASN A 1 149 ? 31.965 -10.616 20.699 1.00 26.43 499 ASN A O 1
#

InterPro domains:
  IPR001547 Glycoside hydrolase, family 5 [PF00150] (50-296)
  IPR001956 Carbohydrate-binding module 3 [PF00942] (355-495)
  IPR001956 Carbohydrate-binding module 3 [PS51172] (350-499)
  IPR001956 Carbohydrate-binding module 3 [SM01067] (356-437)
  IPR008965 CBM2/CBM3, carbohydrate-binding domain superfamily [SSF49384] (350-498)
  IPR017853 Glycoside hydrolase superfamily [SSF51445] (12-335)
  IPR018087 Glycoside hydrolase, family 5, conserved site [PS00659] (162-171)
  IPR036966 Carbohydrate-binding module 3 superfamily [G3DSA:2.60.40.710] (340-499)

Organism: Bacillus subtilis (strain 168) (NCBI:txid224308)